Protein AF-A0A560WIE2-F1 (afdb_monomer)

Structure (mmCIF, N/CA/C/O backbone):
data_AF-A0A560WIE2-F1
#
_entry.id   AF-A0A560WIE2-F1
#
loop_
_atom_site.group_PDB
_atom_site.id
_atom_site.type_symbol
_atom_site.label_atom_id
_atom_site.label_alt_id
_atom_site.label_comp_id
_atom_site.label_asym_id
_atom_site.label_entity_id
_atom_site.label_seq_id
_atom_site.pdbx_PDB_ins_code
_atom_site.Cartn_x
_atom_site.Cartn_y
_atom_site.Cartn_z
_atom_site.occupancy
_atom_site.B_iso_or_equiv
_atom_site.auth_seq_id
_atom_site.auth_comp_id
_atom_site.auth_asym_id
_atom_site.auth_atom_id
_atom_site.pdbx_PDB_model_num
ATOM 1 N N . MET A 1 1 ? 1.585 7.849 7.172 1.00 80.31 1 MET A N 1
ATOM 2 C CA . MET A 1 1 ? 1.800 8.277 5.769 1.00 80.31 1 MET A CA 1
ATOM 3 C C . MET A 1 1 ? 0.433 8.426 5.135 1.00 80.31 1 MET A C 1
ATOM 5 O O . MET A 1 1 ? -0.455 7.667 5.494 1.00 80.31 1 MET A O 1
ATOM 9 N N . ALA A 1 2 ? 0.270 9.369 4.222 1.00 82.50 2 ALA A N 1
ATOM 10 C CA . ALA A 1 2 ? -0.996 9.632 3.544 1.00 82.50 2 ALA A CA 1
ATOM 11 C C . ALA A 1 2 ? -0.731 10.092 2.104 1.00 82.50 2 ALA A C 1
ATOM 13 O O . ALA A 1 2 ? 0.428 10.241 1.701 1.00 82.50 2 ALA A O 1
ATOM 14 N N . GLN A 1 3 ? -1.795 10.328 1.338 1.00 79.75 3 GLN A N 1
ATOM 15 C CA . GLN A 1 3 ? -1.690 10.864 -0.018 1.00 79.75 3 GLN A CA 1
ATOM 16 C C . GLN A 1 3 ? -0.816 12.132 -0.047 1.00 79.75 3 GLN A C 1
ATOM 18 O O . GLN A 1 3 ? -0.964 13.014 0.792 1.00 79.75 3 GLN A O 1
ATOM 23 N N . GLY A 1 4 ? 0.131 12.187 -0.986 1.00 81.00 4 GLY A N 1
ATOM 24 C CA . GLY A 1 4 ? 1.166 13.226 -1.069 1.00 81.00 4 GLY A CA 1
ATOM 25 C C . GLY A 1 4 ? 2.491 12.879 -0.377 1.00 81.00 4 GLY A C 1
ATOM 26 O O . GLY A 1 4 ? 3.486 13.558 -0.607 1.00 81.00 4 GLY A O 1
ATOM 27 N N . SER A 1 5 ? 2.555 11.802 0.419 1.00 90.00 5 SER A N 1
ATOM 28 C CA . SER A 1 5 ? 3.830 11.300 0.961 1.00 90.00 5 SER A CA 1
ATOM 29 C C . SER A 1 5 ? 4.727 10.759 -0.155 1.00 90.00 5 SER A C 1
ATOM 31 O O . SER A 1 5 ? 4.233 10.171 -1.119 1.00 90.00 5 SER A O 1
ATOM 33 N N . THR A 1 6 ? 6.046 10.878 0.005 1.00 93.62 6 THR A N 1
ATOM 34 C CA . THR A 1 6 ? 7.025 10.317 -0.935 1.00 93.62 6 THR A CA 1
ATOM 35 C C . THR A 1 6 ? 8.179 9.604 -0.224 1.00 93.62 6 THR A C 1
ATOM 37 O O . THR A 1 6 ? 8.373 9.748 0.985 1.00 93.62 6 THR A O 1
ATOM 40 N N . GLY A 1 7 ? 8.937 8.796 -0.969 1.00 93.69 7 GLY A N 1
ATOM 41 C CA . GLY A 1 7 ? 10.190 8.182 -0.523 1.00 93.69 7 GLY A CA 1
ATOM 42 C C . GLY A 1 7 ? 10.115 6.674 -0.270 1.00 93.69 7 GLY A C 1
ATOM 43 O O . GLY A 1 7 ? 9.127 6.005 -0.578 1.00 93.69 7 GLY A O 1
ATOM 44 N N . ALA A 1 8 ? 11.183 6.123 0.317 1.00 92.19 8 ALA A N 1
ATOM 45 C CA . ALA A 1 8 ? 11.389 4.675 0.439 1.00 92.19 8 ALA A CA 1
ATOM 46 C C . ALA A 1 8 ? 10.272 3.941 1.208 1.00 92.19 8 ALA A C 1
ATOM 48 O O . ALA A 1 8 ? 9.964 2.786 0.908 1.00 92.19 8 ALA A O 1
ATOM 49 N N . GLY A 1 9 ? 9.628 4.608 2.173 1.00 92.00 9 GLY A N 1
ATOM 50 C CA . GLY A 1 9 ? 8.476 4.053 2.888 1.00 92.00 9 GLY A CA 1
ATOM 51 C C . GLY A 1 9 ? 7.275 3.811 1.969 1.00 92.00 9 GLY A C 1
ATOM 52 O O . GLY A 1 9 ? 6.629 2.766 2.052 1.00 92.00 9 GLY A O 1
ATOM 53 N N . VAL A 1 10 ? 7.025 4.732 1.036 1.00 95.19 10 VAL A N 1
ATOM 54 C CA . VAL A 1 10 ? 5.960 4.599 0.036 1.00 95.19 10 VAL A CA 1
ATOM 55 C C . VAL A 1 10 ? 6.305 3.508 -0.970 1.00 95.19 10 VAL A C 1
ATOM 57 O O . VAL A 1 10 ? 5.458 2.668 -1.258 1.00 95.19 10 VAL A O 1
ATOM 60 N N . THR A 1 11 ? 7.556 3.445 -1.432 1.00 95.00 11 THR A N 1
ATOM 61 C CA . THR A 1 11 ? 8.033 2.370 -2.316 1.00 95.00 11 THR A CA 1
ATOM 62 C C . THR A 1 11 ? 7.810 0.990 -1.692 1.00 95.00 11 THR A C 1
ATOM 64 O O . THR A 1 11 ? 7.333 0.069 -2.357 1.00 95.00 11 THR A O 1
ATOM 67 N N . SER A 1 12 ? 8.125 0.833 -0.403 1.00 93.19 12 SER A N 1
ATOM 68 C CA . SER A 1 12 ? 7.905 -0.418 0.330 1.00 93.19 12 SER A CA 1
ATOM 69 C C . SER A 1 12 ? 6.423 -0.761 0.450 1.00 93.19 12 SER A C 1
ATOM 71 O O . SER A 1 12 ? 6.044 -1.913 0.229 1.00 93.19 12 SER A O 1
ATOM 73 N N . LEU A 1 13 ? 5.575 0.232 0.730 1.00 93.88 13 LEU A N 1
ATOM 74 C CA . LEU A 1 13 ? 4.128 0.042 0.752 1.00 93.88 13 LEU A CA 1
ATOM 75 C C . LEU A 1 13 ? 3.606 -0.402 -0.622 1.00 93.88 13 LEU A C 1
ATOM 77 O O . LEU A 1 13 ? 2.913 -1.407 -0.717 1.00 93.88 13 LEU A O 1
ATOM 81 N N . GLN A 1 14 ? 3.987 0.281 -1.701 1.00 95.81 14 GLN A N 1
ATOM 82 C CA . GLN A 1 14 ? 3.578 -0.064 -3.067 1.00 95.81 14 GLN A CA 1
ATOM 83 C C . GLN A 1 14 ? 4.001 -1.485 -3.455 1.00 95.81 14 GLN A C 1
ATOM 85 O O . GLN A 1 14 ? 3.213 -2.223 -4.050 1.00 95.81 14 GLN A O 1
ATOM 90 N N . LYS A 1 15 ? 5.209 -1.912 -3.063 1.00 94.56 15 LYS A N 1
ATOM 91 C CA . LYS A 1 15 ? 5.662 -3.301 -3.226 1.00 94.56 15 LYS A CA 1
ATOM 92 C C . LYS A 1 15 ? 4.751 -4.279 -2.486 1.00 94.56 15 LYS A C 1
ATOM 94 O O . LYS A 1 15 ? 4.347 -5.277 -3.077 1.00 94.56 15 LYS A O 1
ATOM 99 N N . ALA A 1 16 ? 4.405 -4.004 -1.229 1.00 94.44 16 ALA A N 1
ATOM 100 C CA . ALA A 1 16 ? 3.489 -4.851 -0.467 1.00 94.44 16 ALA A CA 1
ATOM 101 C C . ALA A 1 16 ? 2.102 -4.918 -1.129 1.00 94.44 16 ALA A C 1
ATOM 103 O O . ALA A 1 16 ? 1.587 -6.005 -1.380 1.00 94.44 16 ALA A O 1
ATOM 104 N N . LEU A 1 17 ? 1.537 -3.777 -1.524 1.00 95.00 17 LEU A N 1
ATOM 105 C CA . LEU A 1 17 ? 0.242 -3.700 -2.203 1.00 95.00 17 LEU A CA 1
ATOM 106 C C . LEU A 1 17 ? 0.234 -4.483 -3.524 1.00 95.00 17 LEU A C 1
ATOM 108 O O . LEU A 1 17 ? -0.693 -5.249 -3.795 1.00 95.00 17 LEU A O 1
ATOM 112 N N . ARG A 1 18 ? 1.293 -4.363 -4.328 1.00 95.06 18 ARG A N 1
ATOM 113 C CA . ARG A 1 18 ? 1.412 -5.107 -5.585 1.00 95.06 18 ARG A CA 1
ATOM 114 C C . ARG A 1 18 ? 1.603 -6.601 -5.361 1.00 95.06 18 ARG A C 1
ATOM 116 O O . ARG A 1 18 ? 0.926 -7.406 -5.993 1.00 95.06 18 ARG A O 1
ATOM 123 N N . HIS A 1 19 ? 2.510 -6.985 -4.472 1.00 92.31 19 HIS A N 1
ATOM 124 C CA . HIS A 1 19 ? 2.946 -8.376 -4.359 1.00 92.31 19 HIS A CA 1
ATOM 125 C C . HIS A 1 19 ? 2.141 -9.228 -3.379 1.00 92.31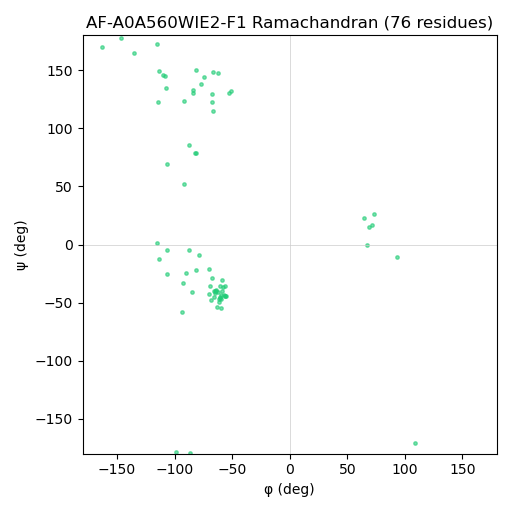 19 HIS A C 1
ATOM 127 O O . HIS A 1 19 ? 2.142 -10.446 -3.542 1.00 92.31 19 HIS A O 1
ATOM 133 N N . CYS A 1 20 ? 1.501 -8.621 -2.380 1.00 93.94 20 CYS A N 1
ATOM 134 C CA . CYS A 1 20 ? 0.727 -9.319 -1.350 1.00 93.94 20 CYS A CA 1
ATOM 135 C 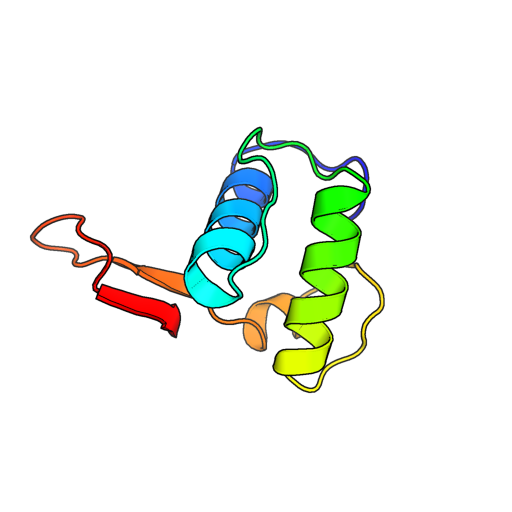C . CYS A 1 20 ? -0.778 -9.163 -1.522 1.00 93.94 20 CYS A C 1
ATOM 137 O O . CYS A 1 20 ? -1.531 -10.045 -1.122 1.00 93.94 20 CYS A O 1
ATOM 139 N N . TYR A 1 21 ? -1.208 -8.079 -2.167 1.00 94.12 21 TYR A N 1
ATOM 140 C CA . TYR A 1 21 ? -2.623 -7.789 -2.392 1.00 94.12 21 TYR A CA 1
ATOM 141 C C . TYR A 1 21 ? -3.016 -7.798 -3.873 1.00 94.12 21 TYR A C 1
ATOM 143 O O . TYR A 1 21 ? -4.174 -7.537 -4.196 1.00 94.12 21 TYR A O 1
ATOM 151 N N . GLY A 1 22 ? -2.074 -8.092 -4.778 1.00 93.31 22 GLY A N 1
ATOM 152 C CA . GLY A 1 22 ? -2.329 -8.180 -6.218 1.00 93.31 22 GLY A CA 1
ATOM 153 C C . GLY A 1 22 ? -2.751 -6.852 -6.848 1.00 93.31 22 GLY A C 1
ATOM 154 O O . GLY A 1 22 ? -3.430 -6.844 -7.873 1.00 93.31 22 GLY A O 1
ATOM 155 N N . ARG A 1 23 ? -2.411 -5.713 -6.229 1.00 95.38 23 ARG A N 1
ATOM 156 C CA . ARG A 1 23 ? -2.824 -4.397 -6.725 1.00 95.38 23 ARG A CA 1
ATOM 157 C C . ARG A 1 23 ? -1.889 -3.884 -7.811 1.00 95.38 23 ARG A C 1
ATOM 159 O O . ARG A 1 23 ? -0.675 -3.818 -7.637 1.00 95.38 23 ARG A O 1
ATOM 166 N N . ASN A 1 24 ? -2.457 -3.434 -8.924 1.00 93.50 24 ASN A N 1
ATOM 167 C CA . ASN A 1 24 ? -1.675 -2.790 -9.970 1.00 93.50 24 ASN A CA 1
ATOM 168 C C . ASN A 1 24 ? -1.413 -1.312 -9.634 1.00 93.50 24 ASN A C 1
ATOM 170 O O . ASN A 1 24 ? -2.096 -0.424 -10.133 1.00 93.50 24 ASN A O 1
ATOM 174 N N . VAL A 1 25 ? -0.443 -1.060 -8.753 1.00 94.94 25 VAL A N 1
ATOM 175 C CA . VAL A 1 25 ? 0.059 0.287 -8.430 1.00 94.94 25 VAL A CA 1
ATOM 176 C C . VAL A 1 25 ? 1.472 0.471 -8.958 1.00 94.94 25 VAL A C 1
ATOM 178 O O . VAL A 1 25 ? 2.247 -0.486 -8.964 1.00 94.94 25 VAL A O 1
ATOM 181 N N . ALA A 1 26 ? 1.817 1.683 -9.393 1.00 94.31 26 ALA A N 1
ATOM 182 C CA . ALA A 1 26 ? 3.200 2.029 -9.698 1.00 94.31 26 ALA A CA 1
ATOM 183 C C . ALA A 1 26 ? 4.068 1.913 -8.432 1.00 94.31 26 ALA A C 1
ATOM 185 O O . ALA A 1 26 ? 3.588 2.133 -7.322 1.00 94.31 26 ALA A O 1
ATOM 186 N N . ILE A 1 27 ? 5.336 1.532 -8.603 1.00 95.62 27 ILE A N 1
ATOM 187 C CA . ILE A 1 27 ? 6.343 1.534 -7.533 1.00 95.62 27 ILE A CA 1
ATOM 188 C C . ILE A 1 27 ? 7.283 2.705 -7.824 1.00 95.62 27 ILE A C 1
ATOM 190 O O . ILE A 1 27 ? 8.413 2.524 -8.265 1.00 95.62 27 ILE A O 1
ATOM 194 N N . ASP A 1 28 ? 6.756 3.912 -7.669 1.00 95.31 28 ASP A N 1
ATOM 195 C CA . ASP A 1 28 ? 7.429 5.183 -7.960 1.00 95.31 28 ASP A CA 1
ATOM 196 C C . ASP A 1 28 ? 7.844 5.931 -6.683 1.00 95.31 28 ASP A C 1
ATOM 198 O O . ASP A 1 28 ? 8.509 6.960 -6.746 1.00 95.31 28 ASP A O 1
ATOM 202 N N . GLY A 1 29 ? 7.475 5.411 -5.507 1.00 95.38 29 GLY A N 1
ATOM 203 C CA . GLY A 1 29 ? 7.715 6.078 -4.234 1.00 95.38 29 GLY A CA 1
ATOM 204 C C . GLY A 1 29 ? 6.833 7.304 -4.015 1.00 95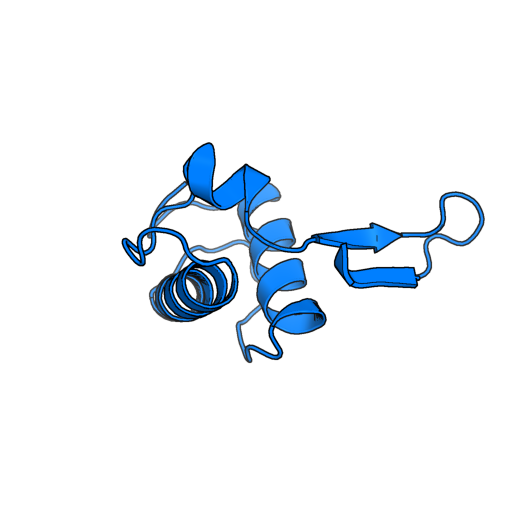.38 29 GLY A C 1
ATOM 205 O O . GLY A 1 29 ? 7.151 8.093 -3.131 1.00 95.38 29 GLY A O 1
ATOM 206 N N . VAL A 1 30 ? 5.741 7.467 -4.771 1.00 96.56 30 VAL A N 1
ATOM 207 C CA . VAL A 1 30 ? 4.782 8.571 -4.644 1.00 96.56 30 VAL A CA 1
ATOM 208 C C . VAL A 1 30 ? 3.421 8.048 -4.189 1.00 96.56 30 VAL A C 1
ATOM 210 O O . VAL A 1 30 ? 2.784 7.195 -4.811 1.00 96.56 30 VAL A O 1
ATOM 213 N N . PHE A 1 31 ? 2.928 8.574 -3.070 1.00 95.19 31 PHE A N 1
ATOM 214 C CA . PHE A 1 31 ? 1.634 8.178 -2.533 1.00 95.19 31 PHE A CA 1
ATOM 215 C C . PHE A 1 31 ? 0.536 8.961 -3.260 1.00 95.19 31 PHE A C 1
ATOM 217 O O . PHE A 1 31 ? 0.010 9.949 -2.753 1.00 95.19 31 PHE A O 1
ATOM 224 N N . GLY A 1 32 ? 0.205 8.524 -4.474 1.00 95.31 32 GLY A N 1
ATOM 225 C CA . GLY A 1 32 ? -0.904 9.062 -5.260 1.00 95.31 32 GLY A CA 1
ATOM 226 C C . GLY A 1 32 ? -2.260 8.400 -4.961 1.00 95.31 32 GLY A C 1
ATOM 227 O O . GLY A 1 32 ? -2.337 7.461 -4.161 1.00 95.31 32 GLY A O 1
ATOM 228 N N . PRO A 1 33 ? -3.329 8.830 -5.656 1.00 95.19 33 PRO A N 1
ATOM 229 C CA . PRO A 1 33 ? -4.675 8.262 -5.515 1.00 95.19 33 PRO A CA 1
ATOM 230 C C . PRO A 1 33 ? -4.736 6.747 -5.760 1.00 95.19 33 PRO A C 1
ATOM 232 O O . PRO A 1 33 ? -5.451 6.032 -5.065 1.00 95.19 33 PRO A O 1
ATOM 235 N N . ALA A 1 34 ? -3.935 6.229 -6.698 1.00 95.19 34 ALA A N 1
ATOM 236 C CA . ALA A 1 34 ? -3.850 4.791 -6.957 1.00 95.19 34 ALA A CA 1
ATOM 237 C C . ALA A 1 34 ? -3.266 4.013 -5.761 1.00 95.19 34 ALA A C 1
ATOM 239 O O . ALA A 1 34 ? -3.761 2.939 -5.419 1.00 95.19 34 ALA A O 1
ATOM 240 N N . THR A 1 35 ? -2.244 4.569 -5.097 1.00 96.00 35 THR A N 1
ATOM 241 C CA . THR A 1 35 ? -1.671 3.999 -3.868 1.00 96.00 35 THR A CA 1
ATOM 242 C C . THR A 1 35 ? -2.693 4.035 -2.732 1.00 96.00 35 THR A C 1
ATOM 244 O O . THR A 1 35 ? -2.815 3.049 -2.010 1.00 96.00 35 THR A O 1
ATOM 247 N N . LYS A 1 36 ? -3.474 5.122 -2.617 1.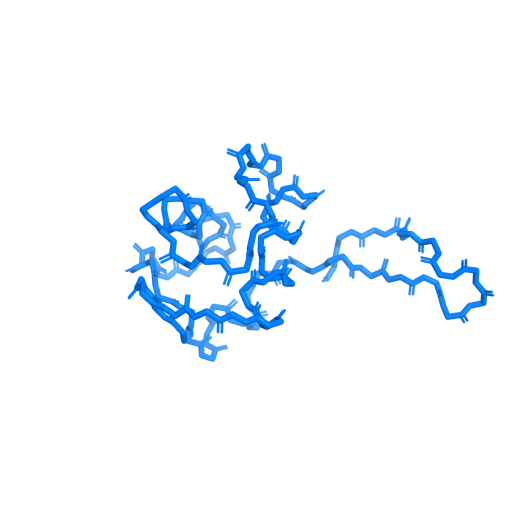00 95.88 36 LYS A N 1
ATOM 248 C CA . LYS A 1 36 ? -4.558 5.252 -1.630 1.00 95.88 36 LYS A CA 1
ATOM 249 C C . LYS A 1 36 ? -5.623 4.168 -1.801 1.00 95.88 36 LYS A C 1
ATOM 251 O O . LYS A 1 36 ? -5.844 3.397 -0.876 1.00 95.88 36 LYS A O 1
ATOM 256 N N . ALA A 1 37 ? -6.193 4.037 -2.998 1.00 96.12 37 ALA A N 1
ATOM 257 C CA . ALA A 1 37 ? -7.225 3.034 -3.274 1.00 96.12 37 ALA A CA 1
ATOM 258 C C . ALA A 1 37 ? -6.721 1.594 -3.054 1.00 96.12 37 ALA A C 1
ATOM 260 O O . ALA A 1 37 ? -7.446 0.712 -2.595 1.00 96.12 37 ALA A O 1
ATOM 261 N N . ALA A 1 38 ? -5.449 1.332 -3.366 1.00 96.56 38 ALA A N 1
ATOM 262 C CA . ALA A 1 38 ? -4.834 0.044 -3.078 1.00 96.56 38 ALA A CA 1
ATOM 263 C C . ALA A 1 38 ? -4.636 -0.193 -1.571 1.00 96.56 38 ALA A C 1
ATOM 265 O O . ALA A 1 38 ? -4.795 -1.330 -1.122 1.00 96.56 38 ALA A O 1
ATOM 266 N N . LEU A 1 39 ? -4.318 0.852 -0.799 1.00 96.12 39 LEU A N 1
ATOM 267 C CA . LEU A 1 39 ? -4.216 0.768 0.655 1.00 96.12 39 LEU A CA 1
ATOM 268 C C . LEU A 1 39 ? -5.569 0.480 1.304 1.00 96.12 39 LEU A C 1
ATOM 270 O O . LEU A 1 39 ? -5.636 -0.418 2.135 1.00 96.12 39 LEU A O 1
ATOM 274 N N . GLU A 1 40 ? -6.634 1.159 0.882 1.00 96.50 40 GLU A N 1
ATOM 275 C CA . GLU A 1 40 ? -8.003 0.917 1.365 1.00 96.50 40 GLU A CA 1
ATOM 276 C C . GLU A 1 40 ? -8.416 -0.544 1.144 1.00 96.50 40 GLU A C 1
ATOM 278 O O . GLU A 1 40 ? -8.912 -1.213 2.052 1.00 96.50 40 GLU A O 1
ATOM 283 N N . TYR A 1 41 ? -8.100 -1.099 -0.031 1.00 96.31 41 TYR A N 1
ATOM 284 C CA . TYR A 1 41 ? -8.314 -2.520 -0.301 1.00 96.31 41 TYR A CA 1
ATOM 285 C C . TYR A 1 41 ? -7.530 -3.422 0.665 1.00 96.31 41 TYR A C 1
ATOM 287 O O . TYR A 1 41 ? -8.076 -4.385 1.207 1.00 96.31 41 TYR A O 1
ATOM 295 N N . ALA A 1 42 ? -6.248 -3.127 0.899 1.00 95.88 42 ALA A N 1
ATOM 296 C CA . ALA A 1 42 ? -5.420 -3.902 1.821 1.00 95.88 42 ALA A CA 1
ATOM 297 C C . ALA A 1 42 ? -5.922 -3.814 3.271 1.00 95.88 42 ALA A C 1
ATOM 299 O O . ALA A 1 42 ? -5.953 -4.832 3.961 1.00 95.88 42 ALA A O 1
ATOM 300 N N . GLN A 1 43 ? -6.371 -2.635 3.705 1.00 96.56 43 GLN A N 1
ATOM 301 C CA . GLN A 1 43 ? -7.005 -2.403 5.002 1.00 96.56 43 G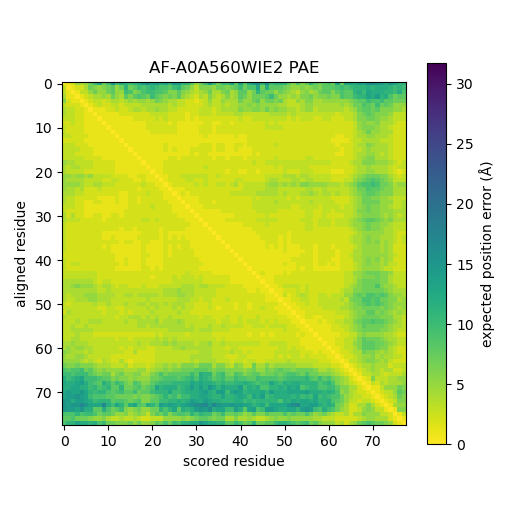LN A CA 1
ATOM 302 C C . GLN A 1 43 ? -8.281 -3.235 5.159 1.00 96.56 43 GLN A C 1
ATOM 304 O O . GLN A 1 43 ? -8.442 -3.929 6.162 1.00 96.56 43 GLN A O 1
ATOM 309 N N . GLY A 1 44 ? -9.135 -3.265 4.132 1.00 96.31 44 GLY A N 1
ATOM 310 C CA . GLY A 1 44 ? -10.342 -4.090 4.126 1.00 96.31 44 GLY A CA 1
ATOM 311 C C . GLY A 1 44 ? -10.036 -5.584 4.216 1.00 96.31 44 GLY A C 1
ATOM 312 O O . GLY A 1 44 ? -10.678 -6.312 4.969 1.00 96.31 44 GLY A O 1
ATOM 313 N N . ARG A 1 45 ? -8.997 -6.043 3.510 1.00 95.62 45 ARG A N 1
ATOM 314 C CA . ARG A 1 45 ? -8.508 -7.430 3.591 1.00 95.62 45 ARG A CA 1
ATOM 315 C C . ARG A 1 45 ? -7.888 -7.773 4.947 1.00 95.62 45 ARG A C 1
ATOM 317 O O . ARG A 1 45 ? -7.917 -8.937 5.330 1.00 95.62 45 ARG A O 1
ATOM 324 N N . ALA A 1 46 ? -7.326 -6.786 5.636 1.00 93.62 46 ALA A N 1
ATOM 325 C CA . ALA A 1 46 ? -6.739 -6.926 6.963 1.00 93.62 46 ALA A CA 1
ATOM 326 C C . ALA A 1 46 ? -7.757 -6.747 8.108 1.00 93.62 46 ALA A C 1
ATOM 328 O O . ALA A 1 46 ? -7.401 -6.937 9.267 1.00 93.62 46 ALA A O 1
ATOM 329 N N . GLY A 1 47 ? -9.011 -6.391 7.803 1.00 94.69 47 GLY A N 1
ATOM 330 C CA . GLY A 1 47 ? -10.065 -6.207 8.804 1.00 94.69 47 GLY A CA 1
ATOM 331 C C . GLY A 1 47 ? -9.925 -4.933 9.643 1.00 94.69 47 GLY A C 1
ATOM 332 O O . GLY A 1 47 ? -10.395 -4.901 10.777 1.00 94.69 47 GLY A O 1
ATOM 333 N N . VAL A 1 48 ? -9.280 -3.891 9.108 1.00 94.38 48 VAL A N 1
ATOM 334 C CA . VAL A 1 48 ? -9.137 -2.580 9.766 1.00 94.38 48 VAL A CA 1
ATOM 335 C C . VAL A 1 48 ? -9.869 -1.481 8.993 1.00 94.38 48 VAL A C 1
ATOM 337 O O . VAL A 1 48 ? -10.366 -1.707 7.888 1.00 94.38 48 VAL A O 1
ATOM 340 N N . SER A 1 49 ? -9.941 -0.283 9.583 1.00 93.25 49 SER A N 1
ATOM 341 C CA . SER A 1 49 ? -10.527 0.905 8.949 1.00 93.25 49 SER A CA 1
ATOM 342 C C . SER A 1 49 ? -9.911 1.164 7.569 1.00 93.25 49 SER A C 1
ATOM 344 O O . SER A 1 49 ? -8.689 1.170 7.430 1.00 93.25 49 SER A O 1
ATOM 346 N N . GLN A 1 50 ? -10.760 1.375 6.559 1.00 94.88 50 GLN A N 1
ATOM 347 C CA . GLN A 1 50 ? -10.376 1.662 5.169 1.00 94.88 50 GLN A CA 1
ATOM 348 C C . GLN A 1 50 ? -10.280 3.175 4.936 1.00 94.88 50 GLN A C 1
ATOM 350 O O . GLN A 1 50 ? -10.924 3.725 4.049 1.00 94.88 50 GLN A O 1
ATOM 355 N N . ASP A 1 51 ? -9.533 3.867 5.789 1.00 90.75 51 ASP A N 1
ATOM 356 C CA . ASP A 1 51 ? -9.365 5.325 5.727 1.00 90.75 51 ASP A CA 1
ATOM 357 C C . ASP A 1 51 ? -8.355 5.776 4.654 1.00 90.75 51 ASP A C 1
ATOM 359 O O . ASP A 1 51 ? -8.238 6.968 4.355 1.00 90.75 51 ASP A O 1
ATOM 363 N N . GLY A 1 52 ? -7.620 4.833 4.054 1.00 90.88 52 GLY A N 1
ATOM 364 C CA . GLY A 1 52 ? -6.587 5.128 3.069 1.00 90.88 52 GLY A CA 1
ATOM 365 C C . GLY A 1 52 ? -5.367 5.822 3.674 1.00 90.88 52 GLY A C 1
ATOM 366 O O . GLY A 1 52 ? -4.529 6.352 2.935 1.00 90.88 52 GLY A O 1
ATOM 367 N N . GLU A 1 53 ? -5.234 5.792 5.001 1.00 92.94 53 GLU A N 1
ATOM 368 C CA . GLU A 1 53 ? -4.100 6.318 5.738 1.00 92.94 53 GLU A CA 1
ATOM 369 C C . GLU A 1 53 ? -3.229 5.196 6.305 1.00 92.94 53 GLU A C 1
ATOM 371 O O . GLU A 1 53 ? -3.647 4.211 6.920 1.00 92.94 53 GLU A O 1
ATOM 376 N N . TYR A 1 54 ? -1.926 5.359 6.126 1.00 90.12 54 TYR A N 1
ATOM 377 C CA . TYR A 1 54 ? -0.955 4.446 6.692 1.00 90.12 54 TYR A CA 1
ATOM 378 C C . TYR A 1 54 ? -0.584 4.889 8.112 1.00 90.12 54 TYR A C 1
ATOM 380 O O . TYR A 1 54 ? 0.397 5.620 8.314 1.00 90.12 54 TYR A O 1
ATOM 388 N N . GLY A 1 55 ? -1.384 4.455 9.086 1.00 91.19 55 GLY A N 1
ATOM 389 C CA . GLY A 1 55 ? -1.141 4.615 10.522 1.00 91.19 55 GLY A CA 1
ATOM 390 C C . GLY A 1 55 ? -0.537 3.368 11.194 1.00 91.19 55 GLY A C 1
ATOM 391 O O . GLY A 1 55 ? -0.295 2.356 10.529 1.00 91.19 55 GLY A O 1
ATOM 392 N N . PRO A 1 56 ? -0.295 3.404 12.520 1.00 91.50 56 PRO A N 1
ATOM 393 C CA . PRO A 1 56 ? 0.211 2.259 13.288 1.00 91.50 56 PRO A CA 1
ATOM 394 C C . PRO A 1 56 ? -0.692 1.020 13.205 1.00 91.50 56 PRO A C 1
ATOM 396 O O . PRO A 1 56 ? -0.191 -0.098 13.119 1.00 91.50 56 PRO A O 1
ATOM 399 N N . VAL A 1 57 ? -2.013 1.224 13.172 1.00 92.25 57 VAL A N 1
ATOM 400 C CA . VAL A 1 57 ? -3.001 0.145 13.018 1.00 92.25 57 VAL A CA 1
ATOM 401 C C . VAL A 1 57 ? -2.830 -0.536 11.661 1.00 92.25 57 VAL A C 1
ATOM 403 O O . VAL A 1 57 ? -2.591 -1.739 11.604 1.00 92.25 57 VAL A O 1
ATOM 406 N N . THR A 1 58 ? -2.843 0.241 10.574 1.00 93.75 58 THR A N 1
ATOM 407 C CA . THR A 1 58 ? -2.610 -0.258 9.212 1.00 93.75 58 THR A CA 1
ATOM 408 C C . THR A 1 58 ? -1.269 -0.982 9.097 1.00 93.75 58 THR A C 1
ATOM 410 O O . THR A 1 58 ? -1.208 -2.071 8.536 1.00 93.75 58 THR A O 1
ATOM 413 N N . ARG A 1 59 ? -0.197 -0.421 9.676 1.00 90.69 59 ARG A N 1
ATOM 414 C CA . ARG A 1 59 ? 1.153 -1.012 9.665 1.00 90.69 59 ARG A CA 1
ATOM 415 C C . ARG A 1 59 ? 1.176 -2.433 10.230 1.00 90.69 59 ARG A C 1
ATOM 417 O O . ARG A 1 59 ? 1.843 -3.284 9.649 1.00 90.69 59 ARG A O 1
ATOM 424 N N . ASN A 1 60 ? 0.492 -2.656 11.350 1.00 91.50 60 ASN A N 1
ATOM 425 C CA . ASN A 1 60 ? 0.482 -3.947 12.040 1.00 91.50 60 ASN A CA 1
ATOM 426 C C . ASN A 1 60 ? -0.494 -4.950 11.414 1.00 91.50 60 ASN A C 1
ATOM 428 O O . ASN A 1 60 ? -0.344 -6.148 11.630 1.00 91.50 60 ASN A O 1
ATOM 432 N N . ALA A 1 61 ? -1.492 -4.469 10.670 1.00 92.06 61 ALA A N 1
ATOM 433 C CA . ALA A 1 61 ? -2.547 -5.307 10.116 1.00 92.06 61 ALA A CA 1
ATOM 434 C C . ALA A 1 61 ? -2.254 -5.798 8.689 1.00 92.06 61 ALA A C 1
ATOM 436 O O . ALA A 1 61 ? -2.672 -6.896 8.325 1.00 92.06 61 ALA A O 1
ATOM 437 N N . ILE A 1 62 ? -1.557 -5.007 7.861 1.00 94.00 62 ILE A N 1
ATOM 438 C CA . ILE A 1 62 ? -1.294 -5.403 6.473 1.00 94.00 62 ILE A CA 1
ATOM 439 C C . ILE A 1 62 ? -0.111 -6.372 6.346 1.00 94.00 62 ILE A C 1
ATOM 441 O O . ILE A 1 62 ? 0.851 -6.322 7.107 1.00 94.00 62 ILE A O 1
ATOM 445 N N . LEU A 1 63 ? -0.173 -7.224 5.327 1.00 93.44 63 LEU A N 1
ATOM 446 C CA . LEU A 1 63 ? 0.861 -8.183 4.969 1.00 93.44 63 LEU A CA 1
ATOM 447 C C . LEU A 1 63 ? 2.017 -7.494 4.254 1.00 93.44 63 LEU A C 1
ATOM 449 O O . LEU A 1 63 ? 1.817 -6.705 3.323 1.00 93.44 63 LEU A O 1
ATOM 453 N N . TRP A 1 64 ? 3.230 -7.894 4.616 1.00 91.75 64 TRP A N 1
ATOM 454 C CA . TRP A 1 64 ? 4.460 -7.428 3.998 1.00 91.75 64 TRP A CA 1
ATOM 455 C C . TRP A 1 64 ? 5.158 -8.562 3.266 1.00 91.75 64 TRP A C 1
ATOM 457 O O . TRP A 1 64 ? 5.091 -9.730 3.648 1.00 91.75 64 TRP A O 1
ATOM 467 N N . GLY A 1 65 ? 5.875 -8.222 2.196 1.00 89.00 65 GLY A N 1
ATOM 468 C CA . GLY A 1 65 ? 6.774 -9.179 1.566 1.00 89.00 65 GLY A CA 1
ATOM 469 C C . GLY A 1 65 ? 7.922 -9.501 2.519 1.00 89.00 65 GLY A C 1
ATOM 470 O O . GLY A 1 65 ? 8.735 -8.626 2.808 1.00 89.00 65 GLY A O 1
ATOM 471 N N . ARG A 1 66 ? 8.007 -10.747 2.989 1.00 88.25 66 ARG A N 1
ATOM 472 C CA . ARG A 1 66 ? 9.194 -11.250 3.683 1.00 88.25 66 ARG A CA 1
ATOM 473 C C . ARG A 1 66 ? 10.220 -11.725 2.668 1.00 88.25 66 ARG A C 1
ATOM 475 O O . ARG A 1 66 ? 9.890 -12.479 1.750 1.00 88.25 66 ARG A O 1
ATOM 482 N N . TYR A 1 67 ? 11.458 -11.300 2.870 1.00 82.88 67 TYR A N 1
ATOM 483 C CA . TYR A 1 67 ? 12.600 -11.662 2.039 1.00 82.88 67 TYR A CA 1
ATOM 484 C C . TYR A 1 67 ? 13.511 -12.618 2.810 1.00 82.88 67 TYR A C 1
ATOM 486 O O . TYR A 1 67 ? 13.637 -12.513 4.030 1.00 82.88 67 TYR A O 1
ATOM 494 N N . SER A 1 68 ? 14.115 -13.568 2.101 1.00 82.69 68 SER A N 1
ATOM 495 C CA . SER A 1 68 ? 15.157 -14.434 2.647 1.00 82.69 68 SER A CA 1
ATOM 496 C C . SER A 1 68 ? 16.396 -13.588 2.922 1.00 82.69 68 SER A C 1
ATOM 498 O O . SER A 1 68 ? 16.851 -12.856 2.045 1.00 82.69 68 SER A O 1
ATOM 500 N N . ILE A 1 69 ? 16.943 -13.693 4.133 1.00 81.00 69 ILE A N 1
ATOM 501 C CA . ILE A 1 69 ? 18.183 -13.000 4.514 1.00 81.00 69 ILE A CA 1
ATOM 502 C C . ILE A 1 69 ? 19.417 -13.579 3.809 1.00 81.00 69 ILE A C 1
ATOM 504 O O . ILE A 1 69 ? 20.421 -12.892 3.683 1.00 81.00 69 ILE A O 1
ATOM 508 N N . GLU A 1 70 ? 19.330 -14.822 3.329 1.00 85.00 70 GLU A N 1
ATOM 509 C CA . GLU A 1 70 ? 20.428 -15.527 2.658 1.00 85.00 70 GLU A CA 1
ATOM 510 C C . GLU A 1 70 ? 20.485 -15.194 1.166 1.00 85.00 70 GLU A C 1
ATOM 512 O O . GLU A 1 70 ? 21.558 -15.014 0.603 1.00 85.00 70 GLU A O 1
ATOM 517 N N . THR A 1 71 ? 19.319 -15.109 0.517 1.00 84.69 71 THR A N 1
ATOM 518 C CA . THR A 1 71 ? 19.226 -14.988 -0.950 1.00 84.69 71 THR A CA 1
ATOM 519 C C . THR A 1 71 ? 18.667 -13.650 -1.424 1.00 84.69 71 THR A C 1
ATOM 521 O O . THR A 1 71 ? 18.691 -13.362 -2.617 1.00 84.69 71 THR A O 1
ATOM 524 N N . GLY A 1 72 ? 18.087 -12.842 -0.530 1.00 78.94 72 GLY A N 1
ATOM 525 C CA . GLY A 1 72 ? 17.337 -11.636 -0.893 1.00 78.94 72 GLY A CA 1
ATOM 526 C C . GLY A 1 72 ? 16.029 -11.916 -1.649 1.00 78.94 72 GLY A C 1
ATOM 527 O O . GLY A 1 72 ? 15.303 -10.981 -1.989 1.00 78.94 72 GLY A O 1
ATOM 528 N N . ALA A 1 73 ? 15.692 -13.184 -1.907 1.00 79.81 73 ALA A N 1
ATOM 529 C CA . ALA A 1 73 ? 14.499 -13.562 -2.651 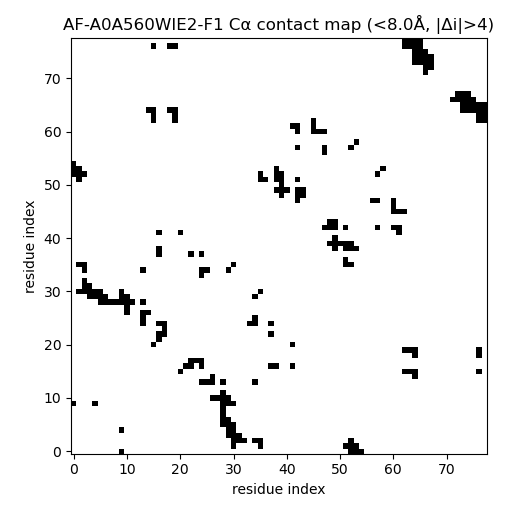1.00 79.81 73 ALA A CA 1
ATOM 530 C C . ALA A 1 73 ? 13.229 -13.385 -1.806 1.00 79.81 73 ALA A C 1
ATOM 532 O O . ALA A 1 73 ? 13.217 -13.634 -0.597 1.00 79.81 73 ALA A O 1
ATOM 533 N N . LYS A 1 74 ? 12.126 -12.978 -2.448 1.00 76.69 74 LYS A N 1
ATOM 534 C CA . LYS A 1 74 ? 10.811 -12.884 -1.797 1.00 76.69 74 LYS A CA 1
ATOM 535 C C . LYS A 1 74 ? 10.311 -14.289 -1.453 1.00 76.69 74 LYS A C 1
ATOM 537 O O . LYS A 1 74 ? 10.130 -15.104 -2.350 1.00 76.69 74 LYS A O 1
ATOM 542 N N . VAL A 1 75 ? 10.019 -14.537 -0.180 1.00 78.25 75 VAL A N 1
ATOM 543 C CA . VAL A 1 75 ? 9.562 -15.846 0.312 1.00 78.25 75 VAL A CA 1
ATOM 544 C C . VAL A 1 75 ? 8.038 -15.915 0.332 1.00 78.25 75 VAL A C 1
ATOM 546 O O . VAL A 1 75 ? 7.441 -16.774 -0.306 1.00 78.25 75 VAL A O 1
ATOM 549 N N . ARG A 1 76 ? 7.384 -15.003 1.059 1.00 87.50 76 ARG A N 1
ATOM 550 C CA . ARG A 1 76 ? 5.920 -14.976 1.217 1.00 87.50 76 ARG A CA 1
ATOM 551 C C . ARG A 1 76 ? 5.438 -13.630 1.740 1.00 87.50 76 ARG A C 1
ATOM 553 O O . ARG A 1 76 ? 6.242 -12.814 2.181 1.00 87.50 76 ARG A O 1
ATOM 560 N N . CYS A 1 77 ? 4.129 -13.433 1.716 1.00 90.25 77 CYS A N 1
ATOM 561 C CA . CYS A 1 77 ? 3.475 -12.308 2.369 1.00 90.25 77 CYS A CA 1
ATOM 562 C C . CYS A 1 77 ? 3.056 -12.712 3.781 1.00 90.25 77 CYS A C 1
ATOM 564 O O . CYS A 1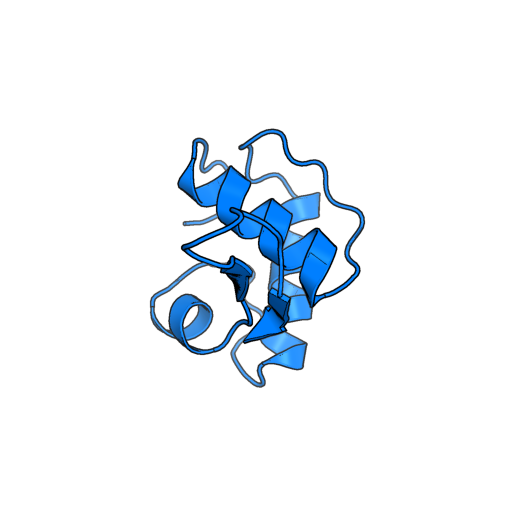 77 ? 2.394 -13.738 3.936 1.00 90.25 77 CYS A O 1
ATOM 566 N N . ALA A 1 78 ? 3.519 -11.971 4.786 1.00 84.31 78 ALA A N 1
ATOM 567 C CA . ALA A 1 78 ? 3.311 -12.255 6.205 1.00 84.31 78 ALA A CA 1
ATOM 568 C C . ALA A 1 78 ? 3.521 -11.002 7.064 1.00 84.31 78 ALA A C 1
ATOM 570 O O . ALA A 1 78 ? 3.911 -9.955 6.500 1.00 84.31 78 ALA A O 1
#

Foldseek 3Di:
DAQAFFDDVLLQLQCLLCPVVVQPDDSHRHRHPSSLVSLLSQCVVLVHHSPSDDDPVSVVRGWGFDADPVPRHGDHTD

Sequence (78 aa):
MAQGSTGAGVTSLQKALRHCYGRNVAIDGVFGPATKAALEYAQGRAGVSQDGEYGPVTRNAILWGRYSIETGAKVRCA

Mean predicted aligned error: 3.87 Å

pLDDT: mean 91.51, std 5.28, range [76.69, 96.56]

Nearest PDB structures (foldseek):
  6tci-assembly1_A  TM=9.458E-01  e=1.322E-03  Bacillus cereus ATCC 14579
  3bkv-assembly1_A  TM=9.069E-01  e=1.498E-02  Phikzvirus phiKZ
  4g54-assembly1_A  TM=9.105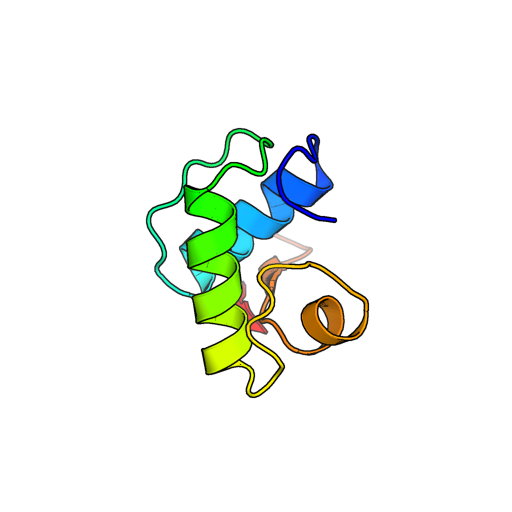E-01  e=3.443E-02  Vibrio vulnificus
  4c2h-assembly1_B  TM=9.130E-01  e=8.482E-02  Bacillus subtilis subsp. subtilis str. 168
  4c2f-assembly1_A  TM=8.853E-01  e=8.482E-02  Bacillus subtilis subsp. subtilis str. 168

Solvent-accessi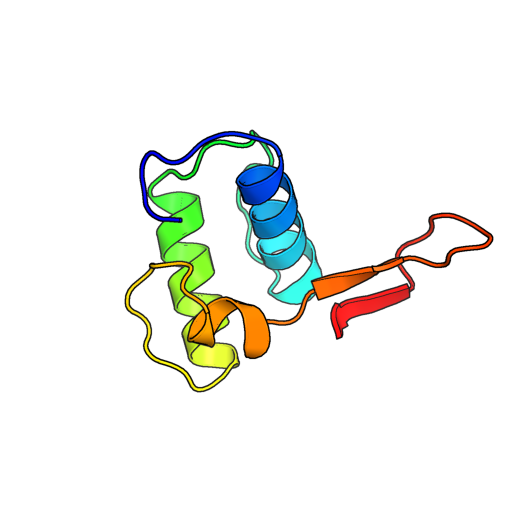ble surface area (backbone atoms only — not comparable to full-atom values): 4353 Å² total; per-residue (Å²): 87,43,75,76,38,65,41,72,71,38,29,51,48,30,47,18,34,32,75,61,65,72,34,96,49,75,75,77,18,60,28,42,73,62,48,28,59,42,43,22,52,41,23,53,76,45,75,46,82,59,77,38,52,52,44,75,67,47,63,75,49,45,55,34,72,40,58,39,90,88,75,67,45,80,72,49,65,87

Secondary structure (DSSP, 8-state):
--TT-BSHHHHHHHHHHHHHH------SSB--HHHHHHHHHHHHHHTS---S---HHHHHHS--EEE-TTT--EEEE-

Radius of gyration: 11.87 Å; Cα contacts (8 Å, |Δi|>4): 125; chains: 1; bounding box: 31×29×23 Å